Protein AF-A0A0Q4ETG4-F1 (afdb_monomer_lite)

Foldseek 3Di:
DDDPVVLVVQVVVLCVVCVVCVVVQDDLVSCCPSPVVCCCPRRVNHDPVQKDQDDDDPPDGFRIQGHDPNHGDDTDHGDDPDDDPPPVPDPDDCPDPDDPVNVVVVVVVVVD

Secondary structure (DSSP, 8-state):
---GGGGHHHHHHHHHHHHTTGGG--SHHHHIIIIIIHIIIIIT---TTSEEPPP-BTTB--SEEEEETTEEEEEE----SS-----TT----------HHHHHHHHHTT--

Structure (mmCIF, N/CA/C/O backbone):
data_AF-A0A0Q4ETG4-F1
#
_entry.id   AF-A0A0Q4ETG4-F1
#
loop_
_atom_site.group_PDB
_atom_site.id
_atom_site.type_symbol
_atom_site.label_atom_id
_atom_site.label_alt_id
_atom_site.label_comp_id
_atom_site.label_asym_id
_atom_site.label_entity_id
_atom_site.label_seq_id
_atom_site.pdbx_PDB_ins_code
_atom_site.Cartn_x
_atom_site.Cartn_y
_atom_site.Cartn_z
_atom_site.occupancy
_atom_site.B_iso_or_equiv
_atom_site.auth_seq_id
_atom_site.auth_comp_id
_atom_site.auth_asym_id
_atom_site.auth_atom_id
_atom_site.pdbx_PDB_model_num
ATOM 1 N N . MET A 1 1 ? -13.254 -22.360 -3.977 1.00 51.38 1 MET A N 1
ATOM 2 C CA . MET A 1 1 ? -11.857 -22.195 -3.530 1.00 51.38 1 MET A CA 1
ATOM 3 C C . MET A 1 1 ? -11.302 -21.045 -4.342 1.00 51.38 1 MET A C 1
ATOM 5 O O . MET A 1 1 ? -11.504 -21.071 -5.547 1.00 51.38 1 MET A O 1
ATOM 9 N N . MET A 1 2 ? -10.777 -19.997 -3.707 1.00 66.69 2 MET A N 1
ATOM 10 C CA . MET A 1 2 ? -10.135 -18.908 -4.448 1.00 66.69 2 MET A CA 1
ATOM 11 C C . MET A 1 2 ? -8.787 -19.442 -4.931 1.00 66.69 2 MET A C 1
ATOM 13 O O . MET A 1 2 ? -8.059 -20.023 -4.127 1.00 66.69 2 MET A O 1
ATOM 17 N N . ASP A 1 3 ? -8.523 -19.343 -6.228 1.00 82.44 3 ASP A N 1
ATOM 18 C CA . ASP A 1 3 ? -7.249 -19.752 -6.806 1.00 82.44 3 ASP A CA 1
ATOM 19 C C . ASP A 1 3 ? -6.221 -18.659 -6.508 1.00 82.44 3 ASP A C 1
ATOM 21 O O . ASP A 1 3 ? -6.345 -17.540 -7.000 1.00 82.44 3 ASP A O 1
ATOM 25 N N . VAL A 1 4 ? -5.268 -18.953 -5.626 1.00 77.31 4 VAL A N 1
ATOM 26 C CA . VAL A 1 4 ? -4.234 -17.989 -5.223 1.00 77.31 4 VAL A CA 1
ATOM 27 C C . VAL A 1 4 ? -3.294 -17.697 -6.394 1.00 77.31 4 VAL A C 1
ATOM 29 O O . VAL A 1 4 ? -2.796 -16.577 -6.509 1.00 77.31 4 VAL A O 1
ATOM 32 N N . ASP A 1 5 ? -3.127 -18.655 -7.305 1.00 87.00 5 ASP A N 1
ATOM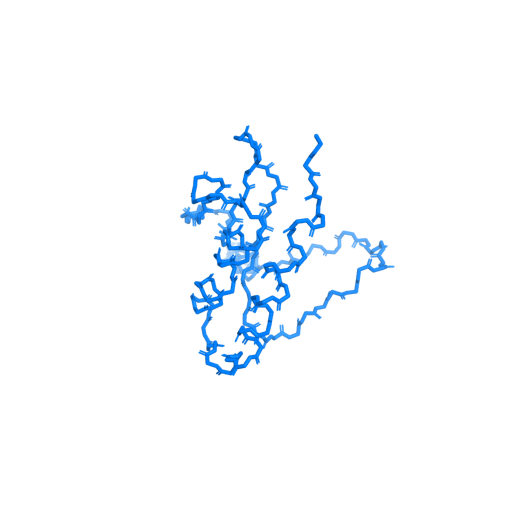 33 C CA . ASP A 1 5 ? -2.247 -18.516 -8.464 1.00 87.00 5 ASP A CA 1
ATOM 34 C C . ASP A 1 5 ? -2.814 -17.501 -9.472 1.00 87.00 5 ASP A C 1
ATOM 36 O O . ASP A 1 5 ? -2.073 -16.892 -10.244 1.00 87.00 5 ASP A O 1
ATOM 40 N N . ALA A 1 6 ? -4.119 -17.202 -9.401 1.00 88.75 6 ALA A N 1
ATOM 41 C CA . ALA A 1 6 ? -4.751 -16.165 -10.215 1.00 88.75 6 ALA A CA 1
ATOM 42 C C . ALA A 1 6 ? -4.165 -14.756 -9.980 1.00 88.75 6 ALA A C 1
ATOM 44 O O . ALA A 1 6 ? -4.308 -13.885 -10.841 1.00 88.75 6 ALA A O 1
ATOM 45 N N . PHE A 1 7 ? -3.492 -14.527 -8.847 1.00 90.69 7 PHE A N 1
ATOM 46 C CA . PHE A 1 7 ? -2.861 -13.248 -8.507 1.00 90.69 7 PHE A CA 1
ATOM 47 C C . PHE A 1 7 ? -1.399 -13.141 -8.964 1.00 90.69 7 PHE A C 1
ATOM 49 O O . PHE A 1 7 ? -0.839 -12.043 -8.965 1.00 90.69 7 PHE A O 1
ATOM 56 N N . GLU A 1 8 ? -0.776 -14.241 -9.397 1.00 91.56 8 GLU A N 1
ATOM 57 C CA . GLU A 1 8 ? 0.636 -14.254 -9.795 1.00 91.56 8 GLU A CA 1
ATOM 58 C C . GLU A 1 8 ? 0.888 -13.372 -11.024 1.00 91.56 8 GLU A C 1
ATOM 60 O O . GLU A 1 8 ? 1.772 -12.513 -11.009 1.00 91.56 8 GLU A O 1
ATOM 65 N N . ALA A 1 9 ? 0.092 -13.543 -12.083 1.00 93.19 9 ALA A N 1
ATOM 66 C CA . ALA A 1 9 ? 0.274 -12.791 -13.322 1.00 93.19 9 ALA A CA 1
ATOM 67 C C . ALA A 1 9 ? 0.038 -11.272 -13.147 1.00 93.19 9 ALA A C 1
ATOM 69 O O . ALA A 1 9 ? 0.894 -10.499 -13.594 1.00 93.19 9 ALA A O 1
ATOM 70 N N . PRO A 1 10 ? -1.040 -10.813 -12.473 1.00 93.94 10 PRO A N 1
ATOM 71 C CA . PRO A 1 10 ? -1.212 -9.401 -12.128 1.00 93.94 10 PRO A CA 1
ATOM 72 C C . PRO A 1 10 ? -0.059 -8.837 -11.290 1.00 93.94 10 PRO A C 1
ATOM 74 O O . PRO A 1 10 ? 0.459 -7.763 -11.601 1.00 93.94 10 PRO A O 1
ATOM 77 N N . LEU A 1 11 ? 0.398 -9.576 -10.273 1.00 93.44 11 LEU A N 1
ATOM 78 C CA . LEU A 1 11 ? 1.517 -9.154 -9.432 1.00 93.44 11 LEU A CA 1
ATOM 79 C C . LEU A 1 11 ? 2.813 -9.018 -10.238 1.00 93.44 11 LEU A C 1
ATOM 81 O O . LEU A 1 11 ? 3.511 -8.013 -10.114 1.00 93.44 11 LEU A O 1
ATOM 85 N N . ALA A 1 12 ? 3.131 -9.993 -11.091 1.00 93.50 12 ALA A N 1
ATOM 86 C CA . ALA A 1 12 ? 4.328 -9.960 -11.927 1.00 93.50 12 ALA A CA 1
ATOM 87 C C . ALA A 1 12 ? 4.310 -8.779 -12.910 1.00 93.50 12 ALA A C 1
ATOM 89 O O . ALA A 1 12 ? 5.333 -8.114 -13.107 1.00 93.50 12 ALA A O 1
ATOM 90 N N . ALA A 1 13 ? 3.147 -8.487 -13.501 1.00 94.25 13 ALA A N 1
ATOM 91 C CA . ALA A 1 13 ? 2.967 -7.328 -14.369 1.00 94.25 13 ALA A CA 1
ATOM 92 C C . ALA A 1 13 ? 3.185 -6.014 -13.603 1.00 94.25 13 ALA A C 1
ATOM 94 O O . ALA A 1 13 ? 3.926 -5.150 -14.077 1.00 94.25 13 ALA A O 1
ATOM 95 N N . LEU A 1 14 ? 2.611 -5.896 -12.403 1.00 94.50 14 LEU A N 1
ATOM 96 C CA . LEU A 1 14 ? 2.758 -4.720 -11.549 1.00 94.50 14 LEU A CA 1
ATOM 97 C C . LEU A 1 14 ? 4.213 -4.505 -11.107 1.00 94.50 14 LEU A C 1
ATOM 99 O O . LEU A 1 14 ? 4.725 -3.393 -11.194 1.00 94.50 14 LEU A O 1
ATOM 103 N N . VAL A 1 15 ? 4.907 -5.564 -10.682 1.00 92.62 15 VAL A N 1
ATOM 104 C CA . VAL A 1 15 ? 6.324 -5.494 -10.283 1.00 92.62 15 VAL A CA 1
ATOM 105 C C . VAL A 1 15 ? 7.201 -5.036 -11.445 1.00 92.62 15 VAL A C 1
ATOM 107 O O . VAL A 1 15 ? 8.096 -4.215 -11.249 1.00 92.62 15 VAL A O 1
ATOM 110 N N . LYS A 1 16 ? 6.942 -5.529 -12.660 1.00 93.38 16 LYS A N 1
ATOM 111 C CA . LYS A 1 16 ? 7.669 -5.099 -13.860 1.00 93.38 16 LYS A CA 1
ATOM 112 C C . LYS A 1 16 ? 7.432 -3.619 -14.173 1.00 93.38 16 LYS A C 1
ATOM 114 O O . LYS A 1 16 ? 8.384 -2.921 -14.511 1.00 93.38 16 LYS A O 1
ATOM 119 N N . ASP A 1 17 ? 6.187 -3.162 -14.072 1.00 92.62 17 ASP A N 1
ATOM 120 C CA . ASP A 1 17 ? 5.799 -1.773 -14.330 1.00 92.62 17 ASP A CA 1
ATOM 121 C C . ASP A 1 17 ? 6.416 -0.808 -13.304 1.00 92.62 17 ASP A C 1
ATOM 123 O O . ASP A 1 17 ? 7.134 0.120 -13.676 1.00 92.62 17 ASP A O 1
ATOM 127 N N . ILE A 1 18 ? 6.233 -1.085 -12.009 1.00 90.31 18 ILE A N 1
ATOM 128 C CA . ILE A 1 18 ? 6.812 -0.287 -10.918 1.00 90.31 18 ILE A CA 1
ATOM 129 C C . ILE A 1 18 ? 8.340 -0.311 -10.989 1.00 90.31 18 ILE A C 1
ATOM 131 O O . ILE A 1 18 ? 8.974 0.730 -10.848 1.00 90.31 18 ILE A O 1
ATOM 135 N N . GLY A 1 19 ? 8.943 -1.476 -11.243 1.00 87.25 19 GLY A N 1
ATOM 136 C CA . GLY A 1 19 ? 10.395 -1.645 -11.301 1.00 87.25 19 GLY A CA 1
ATOM 137 C C . GLY A 1 19 ? 11.086 -0.728 -12.313 1.00 87.25 19 GLY A C 1
ATOM 138 O O . GLY A 1 19 ? 12.208 -0.297 -12.066 1.00 87.25 19 GLY A O 1
ATOM 139 N N . GLY A 1 20 ? 10.413 -0.377 -13.414 1.00 86.38 20 GLY A N 1
ATOM 140 C CA . GLY A 1 20 ? 10.934 0.565 -14.411 1.00 86.38 20 GLY A CA 1
ATOM 141 C C . GLY A 1 20 ? 10.873 2.038 -13.995 1.00 86.38 20 GLY A C 1
ATOM 142 O O . GLY A 1 20 ? 11.447 2.876 -14.685 1.00 86.38 20 GLY A O 1
ATOM 143 N N . ARG A 1 21 ? 10.172 2.356 -12.902 1.00 85.06 21 ARG A N 1
ATOM 144 C CA . ARG A 1 21 ? 9.850 3.725 -12.465 1.00 85.06 21 ARG A CA 1
ATOM 145 C C . ARG A 1 21 ? 10.107 3.958 -10.976 1.00 85.06 21 ARG A C 1
ATOM 147 O O . ARG A 1 21 ? 9.702 4.979 -10.437 1.00 85.06 21 ARG A O 1
ATOM 154 N N . LEU A 1 22 ? 10.788 3.031 -10.298 1.00 83.00 22 LEU A N 1
ATOM 155 C CA . LEU A 1 22 ? 11.076 3.130 -8.862 1.00 83.00 22 LEU A CA 1
ATOM 156 C C . LEU A 1 22 ? 11.801 4.430 -8.490 1.00 83.00 22 LEU A C 1
ATOM 158 O O . LEU A 1 22 ? 11.534 4.985 -7.427 1.00 83.00 22 LEU A O 1
ATOM 162 N N . ASP A 1 23 ? 12.668 4.930 -9.371 1.00 84.44 23 ASP A N 1
ATOM 163 C CA . ASP A 1 23 ? 13.411 6.176 -9.157 1.00 84.44 23 ASP A CA 1
ATOM 164 C C . ASP A 1 23 ? 12.515 7.432 -9.188 1.00 84.44 23 ASP A C 1
ATOM 166 O O . ASP A 1 23 ? 12.925 8.484 -8.708 1.00 84.44 23 ASP A O 1
ATOM 170 N N . GLU A 1 24 ? 11.284 7.330 -9.702 1.00 85.12 24 GLU A N 1
ATOM 171 C CA . GLU A 1 24 ? 10.287 8.414 -9.704 1.00 85.12 24 GLU A CA 1
ATOM 172 C C . GLU A 1 24 ? 9.513 8.504 -8.372 1.00 85.12 24 GLU A C 1
ATOM 174 O O . GLU A 1 24 ? 8.742 9.441 -8.157 1.00 85.12 24 GLU A O 1
ATOM 179 N N . VAL A 1 25 ? 9.690 7.537 -7.462 1.00 84.69 25 VAL A N 1
ATOM 180 C CA . VAL A 1 25 ? 8.995 7.479 -6.168 1.00 84.69 25 VAL A CA 1
ATOM 181 C C . VAL A 1 25 ? 9.821 8.203 -5.102 1.00 84.69 25 VAL A C 1
ATOM 183 O O . VAL A 1 25 ? 10.657 7.616 -4.411 1.00 84.69 25 VAL A O 1
ATOM 186 N N . GLU A 1 26 ? 9.583 9.503 -4.939 1.00 82.56 26 GLU A N 1
ATOM 187 C CA . GLU A 1 26 ? 10.407 10.353 -4.066 1.00 82.56 26 GLU A CA 1
ATOM 188 C C . GLU A 1 26 ? 9.863 10.476 -2.637 1.00 82.56 26 GLU A C 1
ATOM 190 O O . GLU A 1 26 ? 10.625 10.572 -1.652 1.00 82.56 26 GLU A O 1
ATOM 195 N N . THR A 1 27 ? 8.535 10.491 -2.516 1.00 82.94 27 THR A N 1
ATOM 196 C CA . THR A 1 27 ? 7.820 10.742 -1.267 1.00 82.94 27 THR A CA 1
ATOM 197 C C . THR A 1 27 ? 7.051 9.518 -0.782 1.00 82.94 27 THR A C 1
ATOM 199 O O . THR A 1 27 ? 6.820 8.543 -1.492 1.00 82.94 27 THR A O 1
ATOM 202 N N . GLU A 1 28 ? 6.627 9.568 0.479 1.00 81.00 28 GLU A N 1
ATOM 203 C CA . GLU A 1 28 ? 5.740 8.549 1.035 1.00 81.00 28 GLU A CA 1
ATOM 204 C C . GLU A 1 28 ? 4.376 8.542 0.328 1.00 81.00 28 GLU A C 1
ATOM 206 O O . GLU A 1 28 ? 3.824 7.475 0.089 1.00 81.00 28 GLU A O 1
ATOM 211 N N . ALA A 1 29 ? 3.859 9.711 -0.065 1.00 83.94 29 ALA A N 1
ATOM 212 C CA . ALA A 1 29 ? 2.612 9.810 -0.819 1.00 83.94 29 ALA A CA 1
ATOM 213 C C . ALA A 1 29 ? 2.726 9.145 -2.203 1.00 83.94 29 ALA A C 1
ATOM 215 O O . ALA A 1 29 ? 1.797 8.453 -2.618 1.00 83.94 29 ALA A O 1
ATOM 216 N N . ASP A 1 30 ? 3.878 9.281 -2.869 1.00 85.25 30 ASP A N 1
ATOM 217 C CA . ASP A 1 30 ? 4.145 8.591 -4.137 1.00 85.25 30 ASP A CA 1
ATOM 218 C C . ASP A 1 30 ? 4.171 7.077 -3.940 1.00 85.25 30 ASP A C 1
ATOM 220 O O . ASP A 1 30 ? 3.541 6.351 -4.701 1.00 85.25 30 ASP A O 1
ATOM 224 N N . ALA A 1 31 ? 4.830 6.589 -2.885 1.00 87.06 31 ALA A N 1
ATOM 225 C CA . ALA A 1 31 ? 4.872 5.159 -2.582 1.00 87.06 31 ALA A CA 1
ATOM 22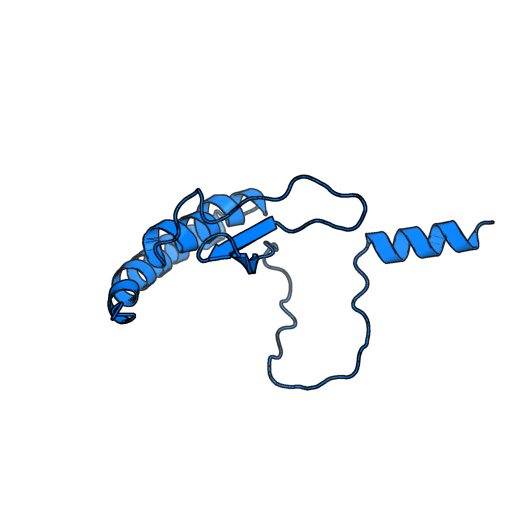6 C C . ALA A 1 31 ? 3.473 4.597 -2.276 1.00 87.06 31 ALA A C 1
ATOM 228 O O . ALA A 1 31 ? 3.125 3.502 -2.717 1.00 87.06 31 ALA A O 1
ATOM 229 N N . ARG A 1 32 ? 2.646 5.360 -1.556 1.00 88.00 32 ARG A N 1
ATOM 230 C CA . ARG A 1 32 ? 1.253 5.001 -1.274 1.00 88.00 32 ARG A CA 1
ATOM 231 C C . ARG A 1 32 ? 0.444 4.822 -2.558 1.00 88.00 32 ARG A C 1
ATOM 233 O O . ARG A 1 32 ? -0.094 3.744 -2.798 1.00 88.00 32 ARG A O 1
ATOM 240 N N . PHE A 1 33 ? 0.446 5.838 -3.416 1.00 88.12 33 PHE A N 1
ATOM 241 C CA . PHE A 1 33 ? -0.354 5.847 -4.640 1.00 88.12 33 PHE A CA 1
ATOM 242 C C . PHE A 1 33 ? 0.189 4.913 -5.733 1.00 88.12 33 PHE A C 1
ATOM 244 O O . PHE A 1 33 ? -0.560 4.151 -6.337 1.00 88.12 33 PHE A O 1
ATOM 251 N N . GLN A 1 34 ? 1.495 4.955 -6.003 1.00 89.06 34 GLN A N 1
ATOM 252 C CA . GLN A 1 34 ? 2.095 4.254 -7.143 1.00 89.06 34 GLN A CA 1
ATOM 253 C C . GLN A 1 34 ? 2.410 2.782 -6.857 1.00 89.06 34 GLN A C 1
ATOM 255 O O . GLN A 1 34 ? 2.621 2.020 -7.800 1.00 89.06 34 GLN A O 1
ATOM 260 N N . ILE A 1 35 ? 2.459 2.377 -5.583 1.00 90.25 35 ILE A N 1
ATOM 261 C CA . ILE A 1 35 ? 2.831 1.014 -5.184 1.00 90.25 35 ILE A CA 1
ATOM 262 C C . ILE A 1 35 ? 1.726 0.365 -4.356 1.00 90.25 35 ILE A C 1
ATOM 264 O O . ILE A 1 35 ? 1.180 -0.651 -4.775 1.00 90.25 35 ILE A O 1
ATOM 268 N N . ILE A 1 36 ? 1.404 0.917 -3.182 1.00 91.25 36 ILE A N 1
ATOM 269 C CA . ILE A 1 36 ? 0.560 0.219 -2.197 1.00 91.25 36 ILE A CA 1
ATOM 270 C C . ILE A 1 36 ? -0.881 0.081 -2.694 1.00 91.25 36 ILE A C 1
ATOM 272 O O . ILE A 1 36 ? -1.411 -1.031 -2.693 1.00 91.25 36 ILE A O 1
ATOM 276 N N . ASP A 1 37 ? -1.495 1.168 -3.166 1.00 92.88 37 ASP A N 1
ATOM 277 C CA . ASP A 1 37 ? -2.873 1.146 -3.678 1.00 92.88 37 ASP A CA 1
ATOM 278 C C . ASP A 1 37 ? -3.015 0.149 -4.835 1.00 92.88 37 ASP A C 1
ATOM 280 O O . ASP A 1 37 ? -3.919 -0.689 -4.852 1.00 92.88 37 ASP A O 1
ATOM 284 N N . ARG A 1 38 ? -2.068 0.197 -5.775 1.00 93.94 38 ARG A N 1
ATOM 285 C CA . ARG A 1 38 ? -2.047 -0.679 -6.948 1.00 93.94 38 ARG A CA 1
ATOM 286 C C . ARG A 1 38 ? -1.818 -2.136 -6.571 1.00 93.94 38 ARG A C 1
ATOM 288 O O . ARG A 1 38 ? -2.482 -3.011 -7.109 1.00 93.94 38 ARG A O 1
ATOM 295 N N . LEU A 1 39 ? -0.936 -2.415 -5.613 1.00 93.50 39 LEU A N 1
ATOM 296 C CA . LEU A 1 39 ? -0.727 -3.770 -5.106 1.00 93.50 39 LEU A CA 1
ATOM 297 C C . LEU A 1 39 ? -2.021 -4.341 -4.521 1.00 93.50 39 LEU A C 1
ATOM 299 O O . LEU A 1 39 ? -2.419 -5.449 -4.875 1.00 93.50 39 LEU A O 1
ATOM 303 N N . LEU A 1 40 ? -2.685 -3.583 -3.648 1.00 92.69 40 LEU A N 1
ATOM 304 C CA . LEU A 1 40 ? -3.919 -4.028 -3.006 1.00 92.69 40 LEU A CA 1
ATOM 305 C C . LEU A 1 40 ? -5.026 -4.278 -4.036 1.00 92.69 40 LEU A C 1
ATOM 307 O O . LEU A 1 40 ? -5.672 -5.324 -3.984 1.00 92.69 40 LEU A O 1
ATOM 311 N N . ILE A 1 41 ? -5.209 -3.365 -4.990 1.00 93.88 41 ILE A N 1
ATOM 312 C CA . ILE A 1 41 ? -6.344 -3.396 -5.921 1.00 93.88 41 ILE A CA 1
ATOM 313 C C . ILE A 1 41 ? -6.051 -4.224 -7.169 1.00 93.88 41 ILE A C 1
ATOM 315 O O . ILE A 1 41 ? -6.790 -5.153 -7.489 1.00 93.88 41 ILE A O 1
ATOM 319 N N . GLU A 1 42 ? -4.985 -3.884 -7.889 1.00 94.19 42 GLU A N 1
ATOM 320 C CA . GLU A 1 42 ? -4.683 -4.443 -9.210 1.00 94.19 42 GLU A CA 1
ATOM 321 C C . GLU A 1 42 ? -4.106 -5.856 -9.112 1.00 94.19 42 GLU A C 1
ATOM 323 O O . GLU A 1 42 ? -4.361 -6.677 -9.991 1.00 94.19 42 GLU A O 1
ATOM 328 N N . ALA A 1 43 ? -3.335 -6.148 -8.058 1.00 92.81 43 ALA A N 1
ATOM 329 C CA . ALA A 1 43 ? -2.634 -7.424 -7.932 1.00 92.81 43 ALA A CA 1
ATOM 330 C C . ALA A 1 43 ? -3.278 -8.393 -6.941 1.00 92.81 43 ALA A C 1
ATOM 332 O O . ALA A 1 43 ? -3.226 -9.597 -7.168 1.00 92.81 43 ALA A O 1
ATOM 333 N N . LEU A 1 44 ? -3.871 -7.898 -5.854 1.00 90.31 44 LEU A N 1
ATOM 334 C CA . LEU A 1 44 ? -4.342 -8.748 -4.761 1.00 90.31 44 LEU A CA 1
ATOM 335 C C . LEU A 1 44 ? -5.872 -8.782 -4.584 1.00 90.31 44 LEU A C 1
ATOM 337 O O . LEU A 1 44 ? -6.381 -9.567 -3.785 1.00 90.31 44 LEU A O 1
ATOM 341 N N . GLY A 1 45 ? -6.613 -7.966 -5.337 1.00 89.56 45 GLY A N 1
ATOM 342 C CA . GLY A 1 45 ? -8.075 -8.026 -5.406 1.00 89.56 45 GLY A CA 1
ATOM 343 C C . GLY A 1 45 ? -8.826 -7.418 -4.219 1.00 89.56 45 GLY A C 1
ATOM 344 O O . GLY A 1 45 ? -10.027 -7.659 -4.085 1.00 89.56 45 GLY A O 1
ATOM 345 N N . TRP A 1 46 ? -8.162 -6.629 -3.370 1.00 91.94 46 TRP A N 1
ATOM 346 C CA . TRP A 1 46 ? -8.846 -5.763 -2.409 1.00 91.94 46 TRP A CA 1
ATOM 347 C C . TRP A 1 46 ? -9.581 -4.635 -3.139 1.00 91.94 46 TRP A C 1
ATOM 349 O O . TRP A 1 46 ? -9.123 -4.116 -4.154 1.00 91.94 46 TRP A O 1
ATOM 359 N N . THR A 1 47 ? -10.718 -4.208 -2.605 1.00 92.44 47 THR A N 1
ATOM 360 C CA . THR A 1 47 ? -11.428 -3.018 -3.088 1.00 92.44 47 THR A CA 1
ATOM 361 C C . THR A 1 47 ? -11.094 -1.802 -2.225 1.00 92.44 47 THR A C 1
ATOM 363 O O . THR A 1 47 ? -10.614 -1.933 -1.100 1.00 92.44 47 THR A O 1
ATOM 366 N N . HIS A 1 48 ? -11.405 -0.596 -2.708 1.00 90.06 48 HIS A N 1
ATOM 367 C CA . HIS A 1 48 ? -11.254 0.638 -1.923 1.00 90.06 48 HIS A CA 1
ATOM 368 C C . HIS A 1 48 ? -12.075 0.658 -0.621 1.00 90.06 48 HIS A C 1
ATOM 370 O O . HIS A 1 48 ? -11.819 1.488 0.254 1.00 90.06 48 HIS A O 1
ATOM 376 N N . ASP A 1 49 ? -13.074 -0.216 -0.488 1.00 90.62 49 ASP A N 1
ATOM 377 C CA . ASP A 1 49 ? -13.849 -0.355 0.743 1.00 90.62 49 ASP A CA 1
ATOM 378 C C . ASP A 1 49 ? -13.208 -1.296 1.755 1.00 90.62 49 ASP A C 1
ATOM 380 O O . ASP A 1 49 ? -13.470 -1.171 2.953 1.00 90.62 49 ASP A O 1
ATOM 384 N N . ASP A 1 50 ? -12.324 -2.178 1.295 1.00 91.38 50 ASP A N 1
ATOM 385 C CA . ASP A 1 50 ? -11.633 -3.137 2.142 1.00 91.38 50 ASP A CA 1
ATOM 386 C C . ASP A 1 50 ? -10.406 -2.537 2.836 1.00 91.38 50 ASP A C 1
ATOM 388 O O . ASP A 1 50 ? -9.788 -3.199 3.663 1.00 91.38 50 ASP A O 1
ATOM 392 N N . PHE A 1 51 ? -10.026 -1.294 2.547 1.00 90.50 51 PHE A N 1
ATOM 393 C CA . PHE A 1 51 ? -8.972 -0.615 3.290 1.00 90.50 51 PHE A CA 1
ATOM 394 C C . PHE A 1 51 ? -9.265 0.865 3.481 1.00 90.50 51 PHE A C 1
ATOM 396 O O . PHE A 1 51 ? -9.949 1.513 2.690 1.00 90.50 51 PHE A O 1
ATOM 403 N N . ARG A 1 52 ? -8.739 1.420 4.570 1.00 86.25 52 ARG A N 1
ATOM 404 C CA . ARG A 1 52 ? -8.848 2.844 4.880 1.00 86.25 52 ARG A CA 1
ATOM 405 C C . ARG A 1 52 ? -7.469 3.387 5.219 1.00 86.25 52 ARG A C 1
ATOM 407 O O . ARG A 1 52 ? -6.716 2.760 5.959 1.00 86.25 52 ARG A O 1
ATOM 414 N N . MET A 1 53 ? -7.178 4.577 4.706 1.00 83.62 53 MET A N 1
ATOM 415 C CA . MET A 1 53 ? -6.096 5.403 5.231 1.00 83.62 53 MET A CA 1
ATOM 416 C C . MET A 1 53 ? -6.590 6.013 6.543 1.00 83.62 53 MET A C 1
ATOM 418 O O . MET A 1 53 ? -7.615 6.706 6.548 1.00 83.62 53 MET A O 1
ATOM 422 N N . GLU A 1 54 ? -5.936 5.730 7.668 1.00 68.19 54 GLU A N 1
ATOM 423 C CA . GLU A 1 54 ? -6.398 6.276 8.944 1.00 68.19 54 GLU A CA 1
ATOM 424 C C . GLU A 1 54 ? -6.109 7.779 9.041 1.00 68.19 54 GLU A C 1
ATOM 426 O O . GLU A 1 54 ? -5.009 8.259 8.764 1.00 68.19 54 GLU A O 1
ATOM 431 N N . ARG A 1 55 ? -7.106 8.549 9.497 1.00 55.16 55 ARG A N 1
ATOM 432 C CA . ARG A 1 55 ? -6.880 9.926 9.947 1.00 55.16 55 ARG A CA 1
ATOM 433 C C . ARG A 1 55 ? -6.438 9.921 11.407 1.00 55.16 55 ARG A C 1
ATOM 435 O O . ARG A 1 55 ? -7.086 9.319 12.252 1.00 55.16 55 ARG A O 1
ATOM 442 N N . HIS A 1 56 ? -5.358 10.660 11.653 1.00 48.97 56 HIS A N 1
ATOM 443 C CA . HIS A 1 56 ? -4.799 11.103 12.932 1.00 48.97 56 HIS A CA 1
ATOM 444 C C . HIS A 1 56 ? -5.622 10.757 14.187 1.00 48.97 56 HIS A C 1
ATOM 446 O O . HIS A 1 56 ? -6.657 11.368 14.453 1.00 48.97 56 HIS A O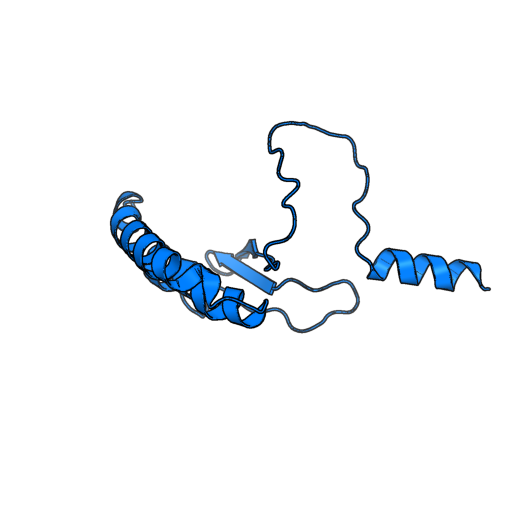 1
ATOM 452 N N . ASN A 1 57 ? -5.089 9.868 15.028 1.00 53.28 57 ASN A N 1
ATOM 453 C CA . ASN A 1 57 ? -5.540 9.700 16.410 1.00 53.28 57 ASN A CA 1
ATOM 454 C C . ASN A 1 57 ? -4.429 10.120 17.392 1.00 53.28 57 ASN A C 1
ATOM 456 O O . ASN A 1 57 ? -3.315 10.462 16.996 1.00 53.28 57 ASN A O 1
ATOM 460 N N . THR A 1 58 ? -4.745 10.189 18.684 1.00 52.94 58 THR A N 1
ATOM 461 C CA . THR A 1 58 ? -3.863 10.734 19.736 1.00 52.94 58 THR A CA 1
ATOM 462 C C . THR A 1 58 ? -2.710 9.787 20.129 1.00 52.94 58 THR A C 1
ATOM 464 O O . THR A 1 58 ? -1.898 10.129 20.993 1.00 52.94 58 THR A O 1
ATOM 467 N N . SER A 1 59 ? -2.636 8.587 19.536 1.00 59.16 59 SER A N 1
ATOM 468 C CA . SER A 1 59 ? -1.723 7.496 19.927 1.00 59.16 59 SER A CA 1
ATOM 469 C C . SER A 1 59 ? -0.762 7.019 18.834 1.00 59.16 59 SER A C 1
ATOM 471 O O . SER A 1 59 ? 0.179 6.295 19.157 1.00 59.16 59 SER A O 1
ATOM 473 N N . GLY A 1 60 ? -0.953 7.430 17.580 1.00 60.66 60 GLY A N 1
ATOM 474 C CA . GLY A 1 60 ? -0.075 7.078 16.466 1.00 60.66 60 GLY A CA 1
ATOM 475 C C . GLY A 1 60 ? -0.750 7.262 15.107 1.00 60.66 60 GLY A C 1
ATOM 476 O O . GLY A 1 60 ? -1.910 7.663 15.030 1.00 60.66 60 GLY A O 1
ATOM 477 N N . TYR A 1 61 ? 0.001 6.973 14.044 1.00 64.75 61 TYR A N 1
ATOM 478 C CA . TYR A 1 61 ? -0.492 6.947 12.668 1.00 64.75 61 TYR A CA 1
ATOM 479 C C . TYR A 1 61 ? -0.182 5.587 12.058 1.00 64.75 61 TYR A C 1
ATOM 481 O O . TYR A 1 61 ? 0.841 4.982 12.381 1.00 64.75 61 TYR A O 1
ATOM 489 N N . THR A 1 62 ? -1.079 5.132 11.195 1.00 72.81 62 THR A N 1
ATOM 490 C CA . THR A 1 62 ? -0.901 3.961 10.350 1.00 72.81 62 THR A CA 1
ATOM 491 C C . THR A 1 62 ? -1.351 4.343 8.952 1.00 72.81 62 THR A C 1
ATOM 493 O O . THR A 1 62 ? -2.430 4.919 8.792 1.00 72.81 62 THR A O 1
ATOM 496 N N . ASP A 1 63 ? -0.532 4.038 7.952 1.00 81.00 63 ASP A N 1
ATOM 497 C CA . ASP A 1 63 ? -0.815 4.465 6.582 1.00 81.00 63 ASP A CA 1
ATOM 498 C C . ASP A 1 63 ? -2.019 3.734 5.974 1.00 81.00 63 ASP A C 1
ATOM 500 O O . ASP A 1 63 ? -2.848 4.368 5.320 1.00 81.00 63 ASP A O 1
ATOM 504 N N . TYR A 1 64 ? -2.170 2.431 6.243 1.00 87.06 64 TYR A N 1
ATOM 505 C CA . TYR A 1 64 ? -3.336 1.647 5.827 1.00 87.06 64 TYR A CA 1
ATOM 506 C C . TYR A 1 64 ? -3.786 0.666 6.900 1.00 87.06 64 TYR A C 1
ATOM 508 O O . TYR A 1 64 ? -2.992 -0.127 7.414 1.00 87.06 64 TYR A O 1
ATOM 516 N N . LEU A 1 65 ? -5.096 0.642 7.135 1.00 88.62 65 LEU A N 1
ATOM 517 C CA . LEU A 1 65 ? -5.786 -0.446 7.809 1.00 88.62 65 LEU A CA 1
ATOM 518 C C . LEU A 1 65 ? -6.588 -1.238 6.779 1.00 88.62 65 LEU A C 1
ATOM 520 O O . LEU A 1 65 ? -7.595 -0.756 6.257 1.00 88.62 65 LEU A O 1
ATOM 524 N N . VAL A 1 66 ? -6.143 -2.458 6.507 1.00 89.75 66 VAL A N 1
ATOM 525 C CA . VAL A 1 66 ? -6.791 -3.391 5.590 1.00 89.75 66 VAL A CA 1
ATOM 526 C C . VAL A 1 66 ? -7.694 -4.330 6.382 1.00 89.75 66 VAL A C 1
ATOM 528 O O . VAL A 1 66 ? -7.321 -4.892 7.418 1.00 89.75 66 VAL A O 1
ATOM 531 N N . GLN A 1 67 ? -8.901 -4.504 5.877 1.00 89.06 67 GLN A N 1
ATOM 532 C CA . GLN A 1 67 ? -9.954 -5.320 6.439 1.00 89.06 67 GLN A CA 1
ATOM 533 C C . GLN A 1 67 ? -10.205 -6.530 5.544 1.00 89.06 67 GLN A C 1
ATOM 535 O O . GLN A 1 67 ? -9.987 -6.517 4.334 1.00 89.06 67 GLN A O 1
ATOM 540 N N . TYR A 1 68 ? -10.690 -7.598 6.159 1.00 84.69 68 TYR A N 1
ATOM 541 C CA . TYR A 1 68 ? -11.246 -8.739 5.459 1.00 84.69 68 TYR A CA 1
ATOM 542 C C . TYR A 1 68 ? -12.609 -9.033 6.068 1.00 84.69 68 TYR A C 1
ATOM 544 O O . TYR A 1 68 ? -12.721 -9.285 7.270 1.00 84.69 68 TYR A O 1
ATOM 552 N N . ARG A 1 69 ? -13.663 -8.953 5.247 1.00 86.12 69 ARG A N 1
ATOM 553 C CA . ARG A 1 69 ? -15.058 -9.137 5.688 1.00 86.12 69 ARG A CA 1
ATOM 554 C C . ARG A 1 69 ? -15.428 -8.233 6.877 1.00 86.12 69 ARG A C 1
ATOM 556 O O . ARG A 1 69 ? -16.035 -8.683 7.845 1.00 86.12 69 ARG A O 1
ATOM 563 N N . GLY A 1 70 ? -15.002 -6.970 6.823 1.00 83.31 70 GLY A N 1
ATOM 564 C CA . GLY A 1 70 ? -15.265 -5.964 7.860 1.00 83.31 70 GLY A CA 1
ATOM 565 C C . GLY A 1 70 ? -14.452 -6.123 9.149 1.00 83.31 70 GLY A C 1
ATOM 566 O O . GLY A 1 70 ? -14.657 -5.363 10.090 1.00 83.31 70 GLY A O 1
ATOM 567 N N . THR A 1 71 ? -13.529 -7.088 9.214 1.00 84.06 71 THR A N 1
ATOM 568 C CA . THR A 1 71 ? -12.629 -7.261 10.362 1.00 84.06 71 THR A CA 1
ATOM 569 C C . THR A 1 71 ? -11.228 -6.763 10.006 1.00 84.06 71 THR A C 1
ATOM 571 O O . THR A 1 71 ? -10.700 -7.187 8.977 1.00 84.06 71 THR A O 1
ATOM 574 N N . PRO A 1 72 ? -10.597 -5.904 10.828 1.00 84.88 72 PRO A N 1
ATOM 575 C CA . PRO A 1 72 ? -9.195 -5.529 10.655 1.00 84.88 72 PRO A CA 1
ATOM 576 C C . PRO A 1 72 ? -8.284 -6.759 10.583 1.00 84.88 72 PRO A C 1
ATOM 578 O O . PRO A 1 72 ? -8.324 -7.610 11.471 1.00 84.88 72 PRO A O 1
ATOM 581 N N . ALA A 1 73 ? -7.476 -6.853 9.529 1.00 85.88 73 ALA A N 1
ATOM 582 C CA . ALA A 1 73 ? -6.667 -8.038 9.236 1.00 85.88 73 ALA A CA 1
ATOM 583 C C . ALA A 1 73 ? -5.181 -7.716 9.036 1.00 85.88 73 ALA A C 1
ATOM 585 O O . ALA A 1 73 ? -4.327 -8.517 9.414 1.00 85.88 73 ALA A O 1
ATOM 586 N N . LEU A 1 74 ? -4.865 -6.554 8.459 1.00 84.81 74 LEU A N 1
ATOM 587 C CA . LEU A 1 74 ? -3.499 -6.167 8.124 1.00 84.81 74 LEU A CA 1
ATOM 588 C C . LEU A 1 74 ? -3.310 -4.657 8.289 1.00 84.81 74 LEU A C 1
ATOM 590 O O . LEU A 1 74 ? -4.186 -3.862 7.961 1.00 84.81 74 LEU A O 1
ATOM 594 N N . VAL A 1 75 ? -2.136 -4.281 8.783 1.00 85.06 75 VAL A N 1
ATOM 595 C CA . VAL A 1 75 ? -1.663 -2.899 8.850 1.00 85.06 75 VAL A CA 1
ATOM 596 C C . VAL A 1 75 ? -0.480 -2.756 7.901 1.00 85.06 75 VAL A C 1
ATOM 598 O O . VAL A 1 75 ? 0.435 -3.581 7.942 1.00 85.06 75 VAL 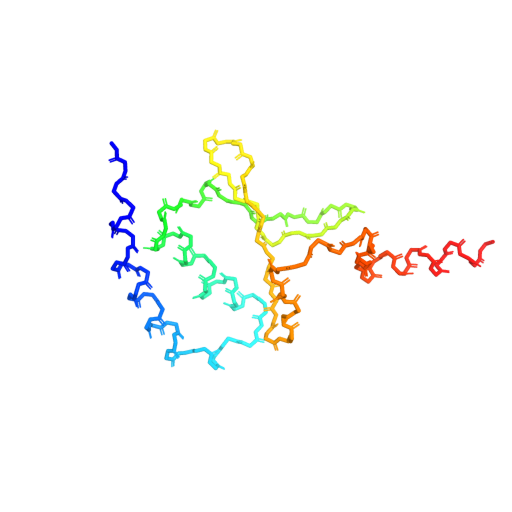A O 1
ATOM 601 N N . ILE A 1 76 ? -0.492 -1.718 7.064 1.00 84.56 76 ILE A N 1
ATOM 602 C CA . ILE A 1 76 ? 0.619 -1.385 6.164 1.00 84.56 76 ILE A CA 1
ATOM 603 C C . ILE A 1 76 ? 1.126 0.006 6.520 1.00 84.56 76 ILE A C 1
ATOM 605 O O . ILE A 1 76 ? 0.343 0.942 6.658 1.00 84.56 76 ILE A O 1
ATOM 609 N N . GLU A 1 77 ? 2.444 0.120 6.643 1.00 83.56 77 GLU A N 1
ATOM 610 C CA . GLU A 1 77 ? 3.148 1.374 6.879 1.00 83.56 77 GLU A CA 1
ATOM 611 C C . GLU A 1 77 ? 4.071 1.655 5.689 1.00 83.56 77 GLU A C 1
ATOM 613 O O . GLU A 1 77 ? 4.947 0.851 5.357 1.00 83.56 77 GLU A O 1
ATOM 618 N N . ALA A 1 78 ? 3.891 2.806 5.057 1.00 80.00 78 ALA A N 1
ATOM 619 C CA . ALA A 1 78 ? 4.758 3.321 4.022 1.00 80.00 78 ALA A CA 1
ATOM 620 C C . ALA A 1 78 ? 6.006 3.957 4.656 1.00 80.00 78 ALA A C 1
ATOM 622 O O . ALA A 1 78 ? 5.980 4.682 5.658 1.00 80.00 78 ALA A O 1
ATOM 623 N N . LYS A 1 79 ? 7.161 3.664 4.067 1.00 73.19 79 LYS A N 1
ATOM 624 C CA . LYS A 1 79 ? 8.441 4.266 4.440 1.00 73.19 79 LYS A CA 1
ATOM 625 C C . LYS A 1 79 ? 9.204 4.585 3.166 1.00 73.19 79 LYS A C 1
ATOM 627 O O . LYS A 1 79 ? 9.166 3.821 2.206 1.00 73.19 79 LYS A O 1
ATOM 632 N N . ARG A 1 80 ? 9.931 5.704 3.171 1.00 65.75 80 ARG A N 1
ATOM 633 C CA . ARG A 1 80 ? 10.934 5.991 2.134 1.00 65.75 80 ARG A CA 1
ATOM 634 C C . ARG A 1 80 ? 12.021 4.915 2.183 1.00 65.75 80 ARG A C 1
ATOM 636 O O . ARG A 1 80 ? 12.268 4.360 3.256 1.00 65.75 80 ARG A O 1
ATOM 643 N N . ILE A 1 81 ? 12.695 4.658 1.060 1.00 61.62 81 ILE A N 1
ATOM 644 C CA . ILE A 1 81 ? 13.839 3.736 0.993 1.00 61.62 81 ILE A CA 1
ATOM 645 C C . ILE A 1 81 ? 14.929 4.234 1.959 1.00 61.62 81 ILE A C 1
ATOM 647 O O . ILE A 1 81 ? 15.714 5.131 1.667 1.00 61.62 81 ILE A O 1
ATOM 651 N N . GLY A 1 82 ? 14.934 3.669 3.161 1.00 53.12 82 GLY A N 1
ATOM 652 C CA . GLY A 1 82 ? 15.857 3.950 4.246 1.00 53.12 82 GLY A CA 1
ATOM 653 C C . GLY A 1 82 ? 15.854 2.741 5.169 1.00 53.12 82 GLY A C 1
ATOM 654 O O . GLY A 1 82 ? 14.824 2.441 5.759 1.00 53.12 82 GLY A O 1
ATOM 655 N N . LYS A 1 83 ? 16.988 2.022 5.199 1.00 42.19 83 LYS A N 1
ATOM 656 C CA . LYS A 1 83 ? 17.275 0.767 5.929 1.00 42.19 83 LYS A CA 1
ATOM 657 C C . LYS A 1 83 ? 16.053 0.089 6.567 1.00 42.19 83 LYS A C 1
ATOM 659 O O . LYS A 1 83 ? 15.692 0.415 7.693 1.00 42.19 83 LYS A O 1
ATOM 664 N N . LEU A 1 84 ? 15.517 -0.933 5.901 1.00 47.75 84 LEU A N 1
ATOM 665 C CA . LEU A 1 84 ? 14.695 -1.953 6.554 1.00 47.75 84 LEU A CA 1
ATOM 666 C C . LEU A 1 84 ? 15.600 -2.783 7.483 1.00 47.75 84 LEU A C 1
ATOM 668 O O . LEU A 1 84 ? 16.494 -3.463 6.979 1.00 47.75 84 LEU A O 1
ATOM 672 N N . PRO A 1 85 ? 15.406 -2.789 8.814 1.00 42.50 85 PRO A N 1
ATOM 673 C CA . PRO A 1 85 ? 15.994 -3.795 9.680 1.00 42.50 85 PRO A CA 1
ATOM 674 C C . PRO A 1 85 ? 14.991 -4.947 9.794 1.00 42.50 85 PRO A C 1
ATOM 676 O O . PRO A 1 85 ? 14.496 -5.242 10.877 1.00 42.50 85 PRO A O 1
ATOM 679 N N . ILE A 1 86 ? 14.605 -5.548 8.669 1.00 40.00 86 ILE A N 1
ATOM 680 C CA . ILE A 1 86 ? 13.791 -6.762 8.695 1.00 40.00 86 ILE A CA 1
ATOM 681 C C . ILE A 1 86 ? 14.759 -7.938 8.588 1.00 40.00 86 ILE A C 1
ATOM 683 O O . ILE A 1 86 ? 15.108 -8.390 7.504 1.00 40.00 86 ILE A O 1
ATOM 687 N N . ASP A 1 87 ? 15.230 -8.392 9.749 1.00 36.53 87 ASP A N 1
ATOM 688 C CA . ASP A 1 87 ? 15.676 -9.769 9.946 1.00 36.53 87 ASP A CA 1
ATOM 689 C C . ASP A 1 87 ? 14.472 -10.527 10.522 1.00 36.53 87 ASP A C 1
ATOM 691 O O . ASP A 1 87 ? 14.157 -10.419 11.709 1.00 36.53 87 ASP A O 1
ATOM 695 N N . THR A 1 88 ? 13.726 -11.234 9.672 1.00 41.69 88 THR A N 1
ATOM 696 C CA . THR A 1 88 ? 12.528 -11.993 10.070 1.00 41.69 88 THR A CA 1
ATOM 697 C C . THR A 1 88 ? 12.832 -13.283 10.847 1.00 41.69 88 THR A C 1
ATOM 699 O O . THR A 1 88 ? 11.950 -14.129 10.968 1.00 41.69 88 THR A O 1
ATOM 702 N N . ALA A 1 89 ? 14.028 -13.477 11.414 1.00 38.31 89 ALA A N 1
ATOM 703 C CA . ALA A 1 89 ? 14.401 -14.770 12.000 1.00 38.31 89 ALA A CA 1
ATOM 704 C C . ALA A 1 89 ? 14.920 -14.753 13.446 1.00 38.31 89 ALA A C 1
ATOM 706 O O . ALA A 1 89 ? 15.525 -15.738 13.875 1.00 38.31 89 ALA A O 1
ATOM 707 N N . ARG A 1 90 ? 14.665 -13.718 14.260 1.00 37.72 90 ARG A N 1
ATOM 708 C CA . ARG A 1 90 ? 14.982 -13.805 15.700 1.00 37.72 90 ARG A CA 1
ATOM 709 C C . ARG A 1 90 ? 13.834 -13.362 16.593 1.00 37.72 90 ARG A C 1
ATOM 711 O O . ARG A 1 90 ? 13.424 -12.207 16.580 1.00 37.72 90 ARG A O 1
ATOM 718 N N . ARG A 1 91 ? 13.386 -14.292 17.449 1.00 41.25 91 ARG A N 1
ATOM 719 C CA . ARG A 1 91 ? 12.682 -13.992 18.705 1.00 41.25 91 ARG A CA 1
ATOM 720 C C . ARG A 1 91 ? 13.616 -13.149 19.572 1.00 41.25 91 ARG A C 1
ATOM 722 O O . ARG A 1 91 ? 14.310 -13.692 20.427 1.00 41.25 91 ARG A O 1
ATOM 729 N N . HIS A 1 92 ? 13.680 -11.847 19.325 1.00 40.62 92 HIS A N 1
ATOM 730 C CA . HIS A 1 92 ? 14.332 -10.932 20.242 1.00 40.62 92 HIS A CA 1
ATOM 731 C C . HIS A 1 92 ? 13.297 -10.270 21.139 1.00 40.62 92 HIS A C 1
ATOM 733 O O . HIS A 1 92 ? 12.249 -9.794 20.709 1.00 40.62 92 HIS A O 1
ATOM 739 N N . ASP A 1 93 ? 13.638 -10.361 22.417 1.00 37.00 93 ASP A N 1
ATOM 740 C CA . ASP A 1 93 ? 12.985 -9.840 23.601 1.00 37.00 93 ASP A CA 1
ATOM 741 C C . ASP A 1 93 ? 12.426 -8.424 23.409 1.00 37.00 93 ASP A C 1
ATOM 743 O O . ASP A 1 93 ? 12.966 -7.660 22.610 1.00 37.00 93 ASP A O 1
ATOM 747 N N . ARG A 1 94 ? 11.363 -8.089 24.156 1.00 38.91 94 ARG A N 1
ATOM 748 C CA . ARG A 1 94 ? 10.485 -6.900 24.038 1.00 38.91 94 ARG A CA 1
ATOM 749 C C . ARG A 1 94 ? 11.211 -5.553 24.215 1.00 38.91 94 ARG A C 1
ATOM 751 O O . ARG A 1 94 ? 10.848 -4.736 25.061 1.00 38.91 94 ARG A O 1
ATOM 758 N N . SER A 1 95 ? 12.217 -5.274 23.403 1.00 37.34 95 SER A N 1
ATOM 759 C CA . SER A 1 95 ? 12.845 -3.968 23.298 1.00 37.34 95 SER A CA 1
ATOM 760 C C . SER A 1 95 ? 11.920 -3.097 22.469 1.00 37.34 95 SER A C 1
ATOM 762 O O . SER A 1 95 ? 11.949 -3.098 21.244 1.00 37.34 95 SER A O 1
ATOM 764 N N . ALA A 1 96 ? 11.021 -2.418 23.179 1.00 40.94 96 ALA A N 1
ATOM 765 C CA . ALA A 1 96 ? 10.054 -1.487 22.631 1.00 40.94 96 ALA A CA 1
ATOM 766 C C . ALA A 1 96 ? 10.735 -0.496 21.678 1.00 40.94 96 ALA A C 1
ATOM 768 O O . ALA A 1 96 ? 11.443 0.417 22.115 1.00 40.94 96 ALA A O 1
ATOM 769 N N . TYR A 1 97 ? 10.483 -0.656 20.381 1.00 41.31 97 TYR A N 1
ATOM 770 C CA . TYR A 1 97 ? 10.790 0.363 19.392 1.00 41.31 97 TYR A CA 1
ATOM 771 C C . TYR A 1 97 ? 9.931 1.585 19.714 1.00 41.31 97 TYR A C 1
ATOM 773 O O . TYR A 1 97 ? 8.705 1.556 19.631 1.00 41.31 97 TYR A O 1
ATOM 781 N N . ARG A 1 98 ? 10.581 2.651 20.186 1.00 46.59 98 ARG A N 1
ATOM 782 C CA . ARG A 1 98 ? 9.918 3.915 20.500 1.00 46.59 98 ARG A CA 1
ATOM 783 C C . ARG A 1 98 ? 9.930 4.793 19.263 1.00 46.59 98 ARG A C 1
ATOM 785 O O . ARG A 1 98 ? 10.972 5.323 18.888 1.00 46.59 98 ARG A O 1
ATOM 792 N N . THR A 1 99 ? 8.761 4.978 18.669 1.00 43.72 99 THR A N 1
ATOM 793 C CA . THR A 1 99 ? 8.513 6.020 17.670 1.00 43.72 99 THR A CA 1
ATOM 794 C C . THR A 1 99 ? 8.846 7.390 18.269 1.00 43.72 99 THR A C 1
ATOM 796 O O . THR A 1 99 ? 8.693 7.597 19.475 1.00 43.72 99 THR A O 1
ATOM 799 N N . ARG A 1 100 ? 9.297 8.337 17.436 1.00 43.81 100 ARG A N 1
ATOM 800 C CA . ARG A 1 100 ? 9.754 9.691 17.821 1.00 43.81 100 ARG A CA 1
ATOM 801 C C . ARG A 1 100 ? 8.804 10.411 18.792 1.00 43.81 100 ARG A C 1
ATOM 803 O O . ARG A 1 100 ? 9.251 10.988 19.776 1.00 43.81 100 ARG A O 1
ATOM 810 N N . GLN A 1 101 ? 7.499 10.221 18.607 1.00 48.41 101 GLN A N 1
ATOM 811 C CA . GLN A 1 101 ? 6.446 10.735 19.488 1.00 48.41 101 GLN A CA 1
ATOM 812 C C . GLN A 1 101 ? 6.565 10.254 20.943 1.00 48.41 101 GLN A C 1
ATOM 814 O O . GLN A 1 101 ? 6.283 10.998 21.878 1.00 48.41 101 GLN A O 1
ATOM 819 N N . LEU A 1 102 ? 7.006 9.015 21.175 1.00 50.03 102 LEU A N 1
ATOM 820 C CA . LEU A 1 102 ? 7.191 8.472 22.523 1.00 50.03 102 LEU A CA 1
ATOM 821 C C . LEU A 1 102 ? 8.484 8.976 23.183 1.00 50.03 102 LEU A C 1
ATOM 823 O O . LEU A 1 102 ? 8.581 8.995 24.410 1.00 50.03 102 LEU A O 1
ATOM 827 N N . ILE A 1 103 ? 9.479 9.367 22.381 1.00 54.41 103 ILE A N 1
ATOM 828 C CA . ILE A 1 103 ? 10.713 10.006 22.855 1.00 54.41 103 ILE A CA 1
ATOM 829 C C . ILE A 1 103 ? 10.402 11.440 23.291 1.00 54.41 103 ILE A C 1
ATOM 831 O O . ILE A 1 103 ? 10.759 11.826 24.402 1.00 54.41 103 ILE A O 1
ATOM 835 N N . GLU A 1 104 ? 9.653 12.183 22.477 1.00 48.81 104 GLU A N 1
ATOM 836 C CA . GLU A 1 104 ? 9.228 13.558 22.770 1.00 48.81 104 GLU A CA 1
ATOM 837 C C . GLU A 1 104 ? 8.324 13.625 24.011 1.00 48.81 104 GLU A C 1
ATOM 839 O O . GLU A 1 104 ? 8.548 14.444 24.902 1.00 48.81 104 GLU A O 1
ATOM 844 N N . ARG A 1 105 ? 7.385 12.681 24.167 1.00 51.22 105 ARG A N 1
ATOM 845 C CA . ARG A 1 105 ? 6.554 12.578 25.384 1.00 51.22 105 ARG A CA 1
ATOM 846 C C . ARG A 1 105 ? 7.370 12.296 26.648 1.00 51.22 105 ARG A C 1
ATOM 848 O O . ARG A 1 105 ? 7.020 12.789 27.714 1.00 51.22 105 ARG A O 1
ATOM 855 N N . LYS A 1 106 ? 8.459 11.524 26.553 1.00 54.56 106 LYS A N 1
ATOM 856 C CA . LYS A 1 106 ? 9.346 11.256 27.701 1.00 54.5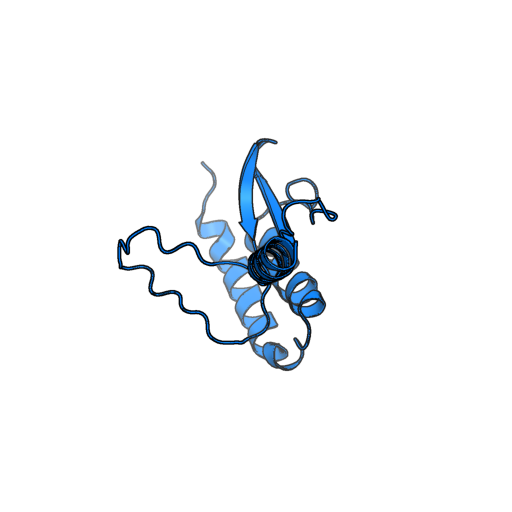6 106 LYS A CA 1
ATOM 857 C C . LYS A 1 106 ? 10.300 12.401 28.016 1.00 54.56 106 LYS A C 1
ATOM 859 O O . LYS A 1 106 ? 10.705 12.517 29.168 1.00 54.56 106 LYS A O 1
ATOM 864 N N . ALA A 1 107 ? 10.665 13.205 27.022 1.00 55.03 107 ALA A N 1
ATOM 865 C CA . ALA A 1 107 ? 11.455 14.411 27.232 1.00 55.03 107 ALA A CA 1
ATOM 866 C C . ALA A 1 107 ? 10.635 15.474 27.978 1.00 55.03 107 ALA A C 1
ATOM 868 O O . ALA A 1 107 ? 11.114 16.018 28.967 1.00 55.03 107 ALA A O 1
ATOM 869 N N . ASN A 1 108 ? 9.372 15.675 27.587 1.00 53.34 108 ASN A N 1
ATOM 870 C CA . ASN A 1 108 ? 8.497 16.663 28.226 1.00 53.34 108 ASN A CA 1
ATOM 871 C C . ASN A 1 108 ? 8.013 16.232 29.620 1.00 53.34 108 ASN A C 1
ATOM 873 O O . ASN A 1 108 ? 7.867 17.073 30.490 1.00 53.34 108 ASN A O 1
ATOM 877 N N . ALA A 1 109 ? 7.844 14.930 29.878 1.00 54.94 109 ALA A N 1
ATOM 878 C CA . ALA A 1 109 ? 7.468 14.423 31.205 1.00 54.94 109 ALA A CA 1
ATOM 879 C C . ALA A 1 109 ? 8.614 14.424 32.243 1.00 54.94 109 ALA A C 1
ATOM 881 O O . ALA A 1 109 ? 8.403 14.014 33.379 1.00 54.94 109 ALA A O 1
ATOM 882 N N . LYS A 1 110 ? 9.839 14.804 31.854 1.00 52.97 110 LYS A N 1
ATOM 883 C CA . LYS A 1 110 ? 10.996 14.959 32.758 1.00 52.97 110 LYS A CA 1
ATOM 884 C C . LYS A 1 110 ? 11.326 16.423 33.071 1.00 52.97 110 LYS A C 1
ATOM 886 O O . LYS A 1 110 ? 12.310 16.670 33.763 1.00 52.97 110 LYS A O 1
ATOM 891 N N . ALA A 1 111 ? 10.563 17.358 32.511 1.00 52.69 111 ALA A N 1
ATOM 892 C CA . ALA A 1 111 ? 10.761 18.793 32.676 1.00 52.69 111 ALA A CA 1
ATOM 893 C C . ALA A 1 111 ? 9.805 19.427 33.710 1.00 52.69 111 ALA A C 1
ATOM 895 O O 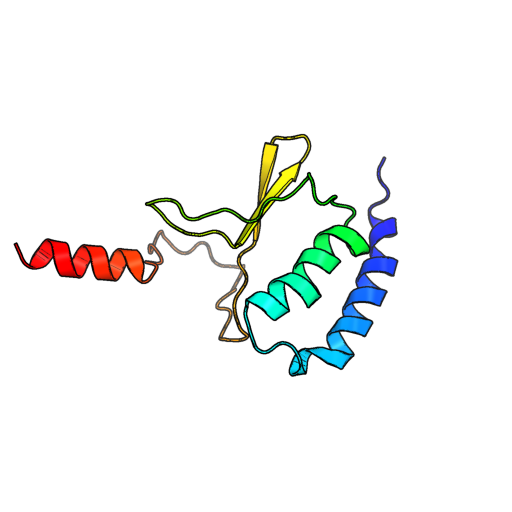. ALA A 1 111 ? 9.891 20.636 33.907 1.00 52.69 111 ALA A O 1
ATOM 896 N N . ASP A 1 112 ? 8.964 18.616 34.368 1.00 42.25 112 ASP A N 1
ATOM 897 C CA . ASP A 1 112 ? 8.110 18.978 35.512 1.00 42.25 112 ASP A CA 1
ATOM 898 C C . ASP A 1 112 ? 8.633 18.346 36.814 1.00 42.25 112 ASP A C 1
ATOM 900 O O . ASP A 1 112 ? 9.024 17.151 36.776 1.00 42.25 112 ASP A O 1
#

Radius of gyration: 17.73 Å; chains: 1; bounding box: 32×41×50 Å

Sequence (112 aa):
MMDVDAFEAPLAALVKDIGGRLDEVETEADARFQIIDRLLIEALGWTHDDFRMERHNTSGYTDYLVQYRGTPALVIEAKRIGKLPIDTARRHDRSAYRTRQLIERKANAKAD

pLDDT: mean 72.97, std 19.84, range [36.53, 94.5]